Protein AF-A0A0E3H8Y6-F1 (afdb_monomer_lite)

Foldseek 3Di:
DPPPPCPPDPPPDFQKDKDWDLLVPDPVKDWAWDADPNDTDHQWDADPNFIWGFTDDAPPDTDTHTPVLNRPTKMWMWGFDPDDDPNDTDIDADSDIDIHSDPVVVVVVSVVRRVD

Organism: Methanosarcina thermophila (strain ATCC 43570 / DSM 1825 / OCM 12 / VKM B-1830 / TM-1) (NCBI:txid523844)

Radius of gyration: 18.01 Å; chains: 1; bounding box: 36×31×63 Å

Structure (mmCIF, N/CA/C/O backbone):
data_AF-A0A0E3H8Y6-F1
#
_entry.id   AF-A0A0E3H8Y6-F1
#
loop_
_atom_site.group_PDB
_atom_site.id
_atom_site.type_symbol
_atom_site.label_atom_id
_atom_site.label_alt_id
_atom_site.label_comp_id
_atom_site.label_asym_id
_atom_site.label_entity_id
_atom_site.label_seq_id
_atom_site.pdbx_PDB_ins_code
_atom_site.Cartn_x
_atom_site.Cartn_y
_atom_site.Cartn_z
_atom_site.occupancy
_atom_site.B_iso_or_equiv
_atom_site.auth_seq_id
_atom_site.auth_comp_id
_atom_site.auth_asym_id
_atom_site.auth_atom_id
_atom_site.pdbx_PDB_model_num
ATOM 1 N N . MET A 1 1 ? 21.199 -8.404 -43.037 1.00 34.22 1 MET A N 1
ATOM 2 C CA . MET A 1 1 ? 21.822 -7.407 -42.145 1.00 34.22 1 MET A CA 1
ATOM 3 C C . MET A 1 1 ? 21.020 -7.383 -40.859 1.00 34.22 1 MET A C 1
ATOM 5 O O . MET A 1 1 ? 19.838 -7.083 -40.903 1.00 34.22 1 MET A O 1
ATOM 9 N N . SER A 1 2 ? 21.620 -7.820 -39.755 1.00 35.94 2 SER A N 1
ATOM 10 C CA . SER A 1 2 ? 21.002 -7.777 -38.428 1.00 35.94 2 SER A CA 1
ATOM 11 C C . SER A 1 2 ? 21.168 -6.357 -37.883 1.00 35.94 2 SER A C 1
ATOM 13 O O . SER A 1 2 ? 22.290 -5.955 -37.588 1.00 35.94 2 SER A O 1
ATOM 15 N N . HIS A 1 3 ? 20.069 -5.608 -37.777 1.00 38.16 3 HIS A N 1
ATOM 16 C CA . HIS A 1 3 ? 20.022 -4.245 -37.225 1.00 38.16 3 HIS A CA 1
ATOM 17 C C . HIS A 1 3 ? 20.087 -4.202 -35.683 1.00 38.16 3 HIS A C 1
ATOM 19 O O . HIS A 1 3 ? 19.809 -3.175 -35.076 1.00 38.16 3 HIS A O 1
ATOM 25 N N . PHE A 1 4 ? 20.492 -5.290 -35.024 1.00 46.84 4 PHE A N 1
ATOM 26 C CA . PHE A 1 4 ? 20.564 -5.390 -33.563 1.00 46.84 4 PHE A CA 1
ATOM 27 C C . PHE A 1 4 ? 21.873 -4.823 -32.990 1.00 46.84 4 PHE A C 1
ATOM 29 O O . PHE A 1 4 ? 22.583 -5.499 -32.249 1.00 46.84 4 PHE A O 1
ATOM 36 N N . SER A 1 5 ? 22.216 -3.588 -33.363 1.00 43.16 5 SER A N 1
ATOM 37 C CA . SER A 1 5 ? 23.368 -2.862 -32.805 1.00 43.16 5 SER A CA 1
ATOM 38 C C . SER A 1 5 ? 22.975 -1.687 -31.910 1.00 43.16 5 SER A C 1
ATOM 40 O O . SER A 1 5 ? 23.867 -1.004 -31.410 1.00 43.16 5 SER A O 1
ATOM 42 N N . ASP A 1 6 ? 21.692 -1.469 -31.632 1.00 42.78 6 ASP A N 1
ATOM 43 C CA . ASP A 1 6 ? 21.337 -0.592 -30.524 1.00 42.78 6 ASP A CA 1
ATOM 44 C C . ASP A 1 6 ? 21.408 -1.407 -29.238 1.00 42.78 6 ASP A C 1
ATOM 46 O O . ASP A 1 6 ? 20.436 -1.984 -28.752 1.00 42.78 6 ASP A O 1
ATOM 50 N N . LYS A 1 7 ? 22.619 -1.439 -28.669 1.00 45.06 7 LYS A N 1
ATOM 51 C CA . LYS A 1 7 ? 22.774 -1.461 -27.215 1.00 45.06 7 LYS A CA 1
ATOM 52 C C . LYS A 1 7 ? 22.070 -0.206 -26.714 1.00 45.06 7 LYS A C 1
ATOM 54 O O . LYS A 1 7 ? 22.697 0.846 -26.607 1.00 45.06 7 LYS A O 1
ATOM 59 N N . GLY A 1 8 ? 20.753 -0.323 -26.548 1.00 45.81 8 GLY A N 1
ATOM 60 C CA . GLY A 1 8 ? 19.880 0.754 -26.128 1.00 45.81 8 GLY A CA 1
ATOM 61 C C . GLY A 1 8 ? 20.527 1.425 -24.936 1.00 45.81 8 GLY A C 1
ATOM 62 O O . GLY A 1 8 ? 20.824 0.770 -23.937 1.00 45.81 8 GLY A O 1
ATOM 63 N N . THR A 1 9 ? 20.823 2.708 -25.110 1.00 48.72 9 THR A N 1
ATOM 64 C CA . THR A 1 9 ? 21.118 3.648 -24.040 1.00 48.72 9 THR A CA 1
ATOM 65 C C . THR A 1 9 ? 20.321 3.231 -22.819 1.00 48.72 9 THR A C 1
ATOM 67 O O . THR A 1 9 ? 19.103 3.085 -22.928 1.00 48.72 9 THR A O 1
ATOM 70 N N . GLU A 1 10 ? 20.997 2.996 -21.693 1.00 50.03 10 GLU A N 1
ATOM 71 C CA . GLU A 1 10 ? 20.333 2.816 -20.405 1.00 50.03 10 GLU A CA 1
ATOM 72 C C . GLU A 1 10 ? 19.239 3.879 -20.316 1.00 50.03 10 GLU A C 1
ATOM 74 O O . GLU A 1 10 ? 19.507 5.083 -20.357 1.00 50.03 10 GLU A O 1
ATOM 79 N N . SER A 1 11 ? 17.993 3.421 -20.414 1.00 56.31 11 SER A N 1
ATOM 80 C CA . SER A 1 11 ? 16.849 4.296 -20.604 1.00 56.31 11 SER A CA 1
ATOM 81 C C . SER A 1 11 ? 16.848 5.297 -19.450 1.00 56.31 11 SER A C 1
ATOM 83 O O . SER A 1 11 ? 16.740 4.882 -18.300 1.00 56.31 11 SER A O 1
ATOM 85 N N . LYS A 1 12 ? 16.977 6.602 -19.753 1.00 63.12 12 LYS A N 1
ATOM 86 C CA . LYS A 1 12 ? 16.958 7.719 -18.778 1.00 63.12 12 LYS A CA 1
ATOM 87 C C . LYS A 1 12 ? 15.664 7.787 -17.954 1.00 63.12 12 LYS A C 1
ATOM 89 O O . LYS A 1 12 ? 15.513 8.669 -17.115 1.00 63.12 12 LYS A O 1
ATOM 94 N N . PHE A 1 13 ? 14.708 6.911 -18.243 1.00 66.75 13 PHE A N 1
ATOM 95 C CA . PHE A 1 13 ? 13.455 6.810 -17.531 1.00 66.75 13 PHE A CA 1
ATOM 96 C C . PHE A 1 13 ? 13.625 5.980 -16.255 1.00 66.75 13 PHE A C 1
ATOM 98 O O . PHE A 1 13 ? 14.316 4.955 -16.282 1.00 66.75 13 PHE A O 1
ATOM 105 N N . PRO A 1 14 ? 12.965 6.377 -15.157 1.00 71.75 14 PRO A N 1
ATOM 106 C CA . PRO A 1 14 ? 13.014 5.637 -13.906 1.00 71.75 14 PRO A CA 1
ATOM 107 C C . PRO A 1 14 ? 12.530 4.191 -14.092 1.00 71.75 14 PRO A C 1
ATOM 109 O O . PRO A 1 14 ? 11.663 3.893 -14.920 1.00 71.75 14 PRO A O 1
ATOM 112 N N . LYS A 1 15 ? 13.132 3.278 -13.329 1.00 81.31 15 LYS A N 1
ATOM 113 C CA . LYS A 1 15 ? 12.727 1.872 -13.215 1.00 81.31 15 LYS A CA 1
ATOM 114 C C . LYS A 1 15 ? 11.437 1.736 -12.404 1.00 81.31 15 LYS A C 1
ATOM 116 O O . LYS A 1 15 ? 10.667 0.815 -12.656 1.00 81.31 15 LYS A O 1
ATOM 121 N N . VAL A 1 16 ? 11.205 2.645 -11.460 1.00 83.81 16 VAL A N 1
ATOM 122 C CA . VAL A 1 16 ? 10.062 2.643 -10.544 1.00 83.81 16 VAL A CA 1
ATOM 123 C C . VAL A 1 16 ? 9.468 4.046 -10.441 1.00 83.81 16 VAL A C 1
ATOM 125 O O . VAL A 1 16 ? 10.202 5.028 -10.309 1.00 83.81 16 VAL A O 1
ATOM 128 N N . LEU A 1 17 ? 8.141 4.136 -10.496 1.00 84.88 17 LEU A N 1
ATOM 129 C CA . LEU A 1 17 ? 7.364 5.365 -10.331 1.00 84.88 17 LEU A CA 1
ATOM 130 C C . LEU A 1 17 ? 6.428 5.255 -9.129 1.00 84.88 17 LEU A C 1
ATOM 132 O O . LEU A 1 17 ? 5.986 4.160 -8.791 1.00 84.88 17 LEU A O 1
ATOM 136 N N . ILE A 1 18 ? 6.084 6.396 -8.536 1.00 86.50 18 ILE A N 1
ATOM 137 C CA . ILE A 1 18 ? 5.060 6.483 -7.494 1.00 86.50 18 ILE A CA 1
ATOM 138 C C . ILE A 1 18 ? 3.702 6.692 -8.150 1.00 86.50 18 ILE A C 1
ATOM 140 O O . ILE A 1 18 ? 3.565 7.455 -9.110 1.00 86.50 18 ILE A O 1
ATOM 144 N N . ARG A 1 19 ? 2.689 6.039 -7.596 1.00 82.81 19 ARG A N 1
ATOM 145 C CA . ARG A 1 19 ? 1.295 6.205 -7.975 1.00 82.81 19 ARG A CA 1
ATOM 146 C C . ARG A 1 19 ? 0.458 6.496 -6.732 1.00 82.81 19 ARG A C 1
ATOM 148 O O . ARG A 1 19 ? 0.434 5.649 -5.841 1.00 82.81 19 ARG A O 1
ATOM 155 N N . PRO A 1 20 ? -0.272 7.620 -6.689 1.00 83.56 20 PRO A N 1
ATOM 156 C CA . PRO A 1 20 ? -1.319 7.808 -5.700 1.00 83.56 20 PRO A CA 1
ATOM 157 C C . PRO A 1 20 ? -2.525 6.919 -6.038 1.00 83.56 20 PRO A C 1
ATOM 159 O O . PRO A 1 20 ? -2.952 6.828 -7.193 1.00 83.56 20 PRO A O 1
ATOM 162 N N . VAL A 1 21 ? -3.085 6.275 -5.025 1.00 76.94 21 VAL A N 1
ATOM 163 C CA . VAL A 1 21 ? -4.237 5.381 -5.092 1.00 76.94 21 VAL A CA 1
ATOM 164 C C . VAL A 1 21 ? -5.279 5.887 -4.109 1.00 76.94 21 VAL A C 1
ATOM 166 O O . VAL A 1 21 ? -5.012 6.070 -2.925 1.00 76.94 21 VAL A O 1
ATOM 169 N N . LEU A 1 22 ? -6.494 6.094 -4.609 1.00 74.38 22 LEU A N 1
ATOM 170 C CA . LEU A 1 22 ? -7.658 6.334 -3.766 1.00 74.38 22 LEU A CA 1
ATOM 171 C C . LEU A 1 22 ? -8.337 4.987 -3.534 1.00 74.38 22 LEU A C 1
ATOM 173 O O . LEU A 1 22 ? -8.953 4.450 -4.457 1.00 74.38 22 LEU A O 1
ATOM 177 N N . LEU A 1 23 ? -8.217 4.456 -2.317 1.00 69.06 23 LEU A N 1
ATOM 178 C CA . LEU A 1 23 ? -8.593 3.080 -1.968 1.00 69.06 23 LEU A CA 1
ATOM 179 C C . LEU A 1 23 ? -10.042 2.724 -2.332 1.00 69.06 23 LEU A C 1
ATOM 181 O O . LEU A 1 23 ? -10.310 1.617 -2.779 1.00 69.06 23 LEU A O 1
ATOM 185 N N . TYR A 1 24 ? -10.970 3.678 -2.232 1.00 64.38 24 TYR A N 1
ATOM 186 C CA . TYR A 1 24 ? -12.381 3.464 -2.576 1.00 64.38 24 TYR A CA 1
ATOM 187 C C . TYR A 1 24 ? -12.734 3.674 -4.057 1.00 64.38 24 TYR A C 1
ATOM 189 O O . TYR A 1 24 ? -13.873 3.434 -4.458 1.00 64.38 24 TYR A O 1
ATOM 197 N N . LYS A 1 25 ? -11.804 4.180 -4.876 1.00 62.22 25 LYS A N 1
ATOM 198 C CA . LYS A 1 25 ? -12.040 4.468 -6.305 1.00 62.22 25 LYS A CA 1
ATOM 199 C C . LYS A 1 25 ? -11.248 3.561 -7.239 1.00 62.22 25 LYS A C 1
ATOM 201 O O . LYS A 1 25 ? -11.641 3.407 -8.395 1.00 62.22 25 LYS A O 1
ATOM 206 N N . ASP A 1 26 ? -10.138 2.996 -6.778 1.00 63.88 26 ASP A N 1
ATOM 207 C CA . ASP A 1 26 ? -9.282 2.145 -7.596 1.00 63.88 26 ASP A CA 1
ATOM 208 C C . ASP A 1 26 ? -9.733 0.685 -7.523 1.00 63.88 26 ASP A C 1
ATOM 210 O O . ASP A 1 26 ? -9.525 0.011 -6.524 1.00 63.88 26 ASP A O 1
ATOM 214 N N . LEU A 1 27 ? -10.329 0.178 -8.606 1.00 52.19 27 LEU A N 1
ATOM 215 C CA . LEU A 1 27 ? -10.878 -1.186 -8.686 1.00 52.19 27 LEU A CA 1
ATOM 216 C C . LEU A 1 27 ? -9.832 -2.304 -8.517 1.00 52.19 27 LEU A C 1
ATOM 218 O O . LEU A 1 27 ? -10.205 -3.465 -8.382 1.00 52.19 27 LEU A O 1
ATOM 222 N N . ASN A 1 28 ? -8.537 -1.972 -8.558 1.00 57.81 28 ASN A N 1
ATOM 223 C CA . ASN A 1 28 ? -7.452 -2.929 -8.323 1.00 57.81 28 ASN A CA 1
ATOM 224 C C . ASN A 1 28 ? -7.073 -3.045 -6.839 1.00 57.81 28 ASN A C 1
ATOM 226 O O . ASN A 1 28 ? -6.221 -3.860 -6.502 1.00 57.81 28 ASN A O 1
ATOM 230 N N . PHE A 1 29 ? -7.683 -2.234 -5.972 1.00 61.19 29 PHE A N 1
ATOM 231 C CA . PHE A 1 29 ? -7.521 -2.284 -4.526 1.00 61.19 29 PHE A CA 1
ATOM 232 C C . PHE A 1 29 ? -8.847 -2.675 -3.883 1.00 61.19 29 PHE A C 1
ATOM 234 O O . PHE A 1 29 ? -9.906 -2.151 -4.223 1.00 61.19 29 PHE A O 1
ATOM 241 N N . SER A 1 30 ? -8.789 -3.639 -2.970 1.00 61.28 30 SER A N 1
ATOM 242 C CA . SER A 1 30 ? -9.966 -4.149 -2.272 1.00 61.28 30 SER A CA 1
ATOM 243 C C . SER A 1 30 ? -9.860 -3.785 -0.796 1.00 61.28 30 SER A C 1
ATOM 245 O O . SER A 1 30 ? -8.896 -4.145 -0.133 1.00 61.28 30 SER A O 1
ATOM 247 N N . VAL A 1 31 ? -10.854 -3.074 -0.277 1.00 63.16 31 VAL A N 1
ATOM 248 C CA . VAL A 1 31 ? -10.954 -2.727 1.147 1.00 63.16 31 VAL A CA 1
ATOM 249 C C . VAL A 1 31 ? -11.920 -3.700 1.822 1.00 63.16 31 VAL A C 1
ATOM 251 O O . VAL A 1 31 ? -12.967 -4.016 1.252 1.00 63.16 31 VAL A O 1
ATOM 254 N N . GLY A 1 32 ? -11.602 -4.145 3.038 1.00 65.25 32 GLY A N 1
ATOM 255 C CA . GLY A 1 32 ? -12.475 -5.015 3.834 1.00 65.25 32 GLY A CA 1
ATOM 256 C C . GLY A 1 32 ? -12.197 -6.505 3.633 1.00 65.25 32 GLY A C 1
ATOM 257 O O . GLY A 1 32 ? -11.066 -6.892 3.353 1.00 65.25 32 GLY A O 1
ATOM 258 N N . LYS A 1 33 ? -13.213 -7.359 3.829 1.00 61.91 33 LYS A N 1
ATOM 259 C CA . LYS A 1 33 ? -13.036 -8.818 3.927 1.00 61.91 33 LYS A CA 1
ATOM 260 C C . LYS A 1 33 ? -12.387 -9.415 2.685 1.00 61.91 33 LYS A C 1
ATOM 262 O O . LYS A 1 33 ? -12.998 -9.460 1.618 1.00 61.91 33 LYS A O 1
ATOM 267 N N . GLN A 1 34 ? -11.191 -9.966 2.861 1.00 64.19 34 GLN A N 1
ATOM 268 C CA . GLN A 1 34 ? -10.506 -10.740 1.834 1.00 64.19 34 GLN A CA 1
ATOM 269 C C . GLN A 1 34 ? -10.280 -12.176 2.314 1.00 64.19 34 GLN A C 1
ATOM 271 O O . GLN A 1 34 ? -9.891 -12.417 3.457 1.00 64.19 34 GLN A O 1
ATOM 276 N N . LEU A 1 35 ? -10.576 -13.128 1.429 1.00 58.28 35 LEU A N 1
ATOM 277 C CA . LEU A 1 35 ? -10.365 -14.561 1.620 1.00 58.28 35 LEU A CA 1
ATOM 278 C C . LEU A 1 35 ? -9.173 -14.980 0.764 1.00 58.28 35 LEU A C 1
ATOM 280 O O . LEU A 1 35 ? -9.244 -14.878 -0.462 1.00 58.28 35 LEU A O 1
ATOM 284 N N . PHE A 1 36 ? -8.120 -15.498 1.390 1.00 63.12 36 PHE A N 1
ATOM 285 C CA . PHE A 1 36 ? -6.993 -16.084 0.670 1.00 63.12 36 PHE A CA 1
ATOM 286 C C . PHE A 1 36 ? -6.675 -17.466 1.216 1.00 63.12 36 PHE A C 1
ATOM 288 O O . PHE A 1 36 ? -6.518 -17.644 2.419 1.00 63.12 36 PHE A O 1
ATOM 295 N N . ASP A 1 37 ? -6.634 -18.454 0.322 1.00 66.62 37 ASP A N 1
ATOM 296 C CA . ASP A 1 37 ? -6.409 -19.867 0.655 1.00 66.62 37 ASP A CA 1
ATOM 297 C C . ASP A 1 37 ? -7.296 -20.391 1.810 1.00 66.62 37 ASP A C 1
ATOM 299 O O . ASP A 1 37 ? -6.891 -21.187 2.653 1.00 66.62 37 ASP A O 1
ATOM 303 N N . GLY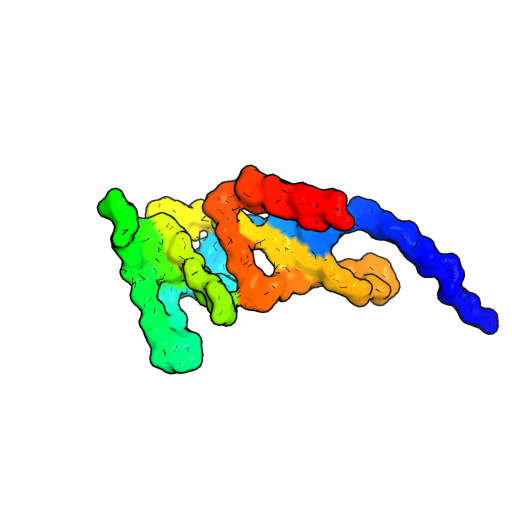 A 1 38 ? -8.537 -19.894 1.886 1.00 66.88 38 GLY A N 1
ATOM 304 C CA . GLY A 1 38 ? -9.500 -20.256 2.933 1.00 66.88 38 GLY A CA 1
ATOM 305 C C . GLY A 1 38 ? -9.259 -19.604 4.301 1.00 66.88 38 GLY A C 1
ATOM 306 O O . GLY A 1 38 ? -10.012 -19.885 5.234 1.00 66.88 38 GLY A O 1
ATOM 307 N N . ILE A 1 39 ? -8.259 -18.730 4.429 1.00 67.06 39 ILE A N 1
ATOM 308 C CA . ILE A 1 39 ? -7.990 -17.944 5.635 1.00 67.06 39 ILE A CA 1
ATOM 309 C C . ILE A 1 39 ? -8.739 -16.610 5.537 1.00 67.06 39 ILE A C 1
ATOM 311 O O . ILE A 1 39 ? -8.619 -15.880 4.550 1.00 67.06 39 ILE A O 1
ATOM 315 N N . GLU A 1 40 ? -9.529 -16.306 6.570 1.00 70.06 40 GLU A N 1
ATOM 316 C CA . GLU A 1 40 ? -10.186 -15.010 6.749 1.00 70.06 40 GLU A CA 1
ATOM 317 C C . GLU A 1 40 ? -9.311 -14.100 7.605 1.00 70.06 40 GLU A C 1
ATOM 319 O O . GLU A 1 40 ? -8.949 -14.451 8.731 1.00 70.06 40 GLU A O 1
ATOM 324 N N . PHE A 1 41 ? -9.009 -12.915 7.082 1.00 73.81 41 PHE A N 1
ATOM 325 C CA . PHE A 1 41 ? -8.334 -11.871 7.842 1.00 73.81 41 PHE A CA 1
ATOM 326 C C . PHE A 1 41 ? -9.352 -10.899 8.437 1.00 73.81 41 PHE A C 1
ATOM 328 O O . PHE A 1 41 ? -10.381 -10.632 7.805 1.00 73.81 41 PHE A O 1
ATOM 335 N N . PRO A 1 42 ? -9.103 -10.391 9.658 1.00 77.12 42 PRO A N 1
ATOM 336 C CA . PRO A 1 42 ? -9.989 -9.416 10.266 1.00 77.12 42 PRO A CA 1
ATOM 337 C C . PRO A 1 42 ? -10.038 -8.156 9.402 1.00 77.12 42 PRO A C 1
ATOM 339 O O . PRO A 1 42 ? -9.014 -7.652 8.957 1.00 77.12 42 PRO A O 1
ATOM 342 N N . GLU A 1 43 ? -11.242 -7.644 9.166 1.00 81.38 43 GLU A N 1
ATOM 343 C CA . GLU A 1 43 ? -11.436 -6.425 8.372 1.00 81.38 43 GLU A CA 1
ATOM 344 C C . GLU A 1 43 ? -10.873 -5.191 9.076 1.00 81.38 43 GLU A C 1
ATOM 346 O O . GLU A 1 43 ? -10.400 -4.262 8.425 1.00 81.38 43 GLU A O 1
ATOM 351 N N . THR A 1 44 ? -10.909 -5.203 10.408 1.00 83.94 44 THR A N 1
ATOM 352 C CA . THR A 1 44 ? -10.455 -4.113 11.263 1.00 83.94 44 THR A CA 1
ATOM 353 C C . THR A 1 44 ? -9.639 -4.676 12.418 1.00 83.94 44 THR A C 1
ATOM 355 O O . THR A 1 44 ? -10.004 -5.698 13.005 1.00 83.94 44 THR A O 1
ATOM 358 N N . ILE A 1 45 ? -8.544 -4.002 12.756 1.00 85.94 45 ILE A N 1
ATOM 359 C CA . ILE A 1 45 ? -7.724 -4.284 13.938 1.00 85.94 45 ILE A CA 1
ATOM 360 C C . ILE A 1 45 ? -7.536 -3.004 14.753 1.00 85.94 45 ILE A C 1
ATOM 362 O O . ILE A 1 45 ? -7.553 -1.905 14.206 1.00 85.94 45 ILE A O 1
ATOM 366 N N . GLU A 1 46 ? -7.334 -3.148 16.060 1.00 89.69 46 GLU A N 1
ATOM 367 C CA . GLU A 1 46 ? -6.999 -2.036 16.950 1.00 89.69 46 GLU A CA 1
ATOM 368 C C . GLU A 1 46 ? -5.541 -2.172 17.398 1.00 89.69 46 GLU A C 1
ATOM 370 O O . GLU A 1 46 ? -5.138 -3.209 17.934 1.00 89.69 46 GLU A O 1
ATOM 375 N N . ILE A 1 47 ? -4.746 -1.127 17.177 1.00 86.69 47 ILE A N 1
ATOM 376 C CA . ILE A 1 47 ? -3.355 -1.041 17.630 1.00 86.69 47 ILE A CA 1
ATOM 377 C C . ILE A 1 47 ? -3.220 0.263 18.408 1.00 86.69 47 ILE A C 1
ATOM 379 O O . ILE A 1 47 ? -3.491 1.338 17.880 1.00 86.69 47 ILE A O 1
ATOM 383 N N . GLU A 1 48 ? -2.826 0.164 19.681 1.00 89.44 48 GLU A N 1
ATOM 384 C CA . GLU A 1 48 ? -2.612 1.324 20.564 1.00 89.44 48 GLU A CA 1
ATOM 385 C C . GLU A 1 48 ? -3.823 2.283 20.639 1.00 89.44 48 GLU A C 1
ATOM 387 O O . GLU A 1 48 ? -3.668 3.500 20.737 1.00 89.44 48 GLU A O 1
ATOM 392 N N . GLY A 1 49 ? -5.046 1.740 20.593 1.00 87.56 49 GLY A N 1
ATOM 393 C CA . GLY A 1 49 ? -6.288 2.521 20.642 1.00 87.56 49 GLY A CA 1
ATOM 394 C C . GLY A 1 49 ? -6.660 3.224 19.332 1.00 87.56 49 GLY A C 1
ATOM 395 O O . GLY A 1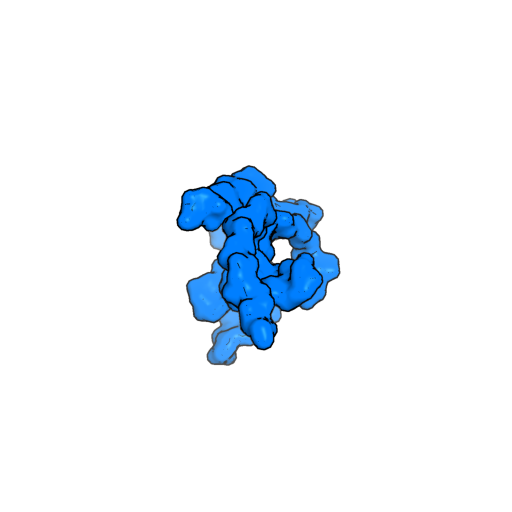 49 ? -7.604 4.009 19.318 1.00 87.56 49 GLY A O 1
ATOM 396 N N . SER A 1 50 ? -5.924 2.974 18.246 1.00 86.88 50 SER A N 1
ATOM 397 C CA . SER A 1 50 ? -6.269 3.427 16.895 1.00 86.88 50 SER A CA 1
ATOM 398 C C . SER A 1 50 ? -6.837 2.267 16.080 1.00 86.88 50 SER A C 1
ATOM 400 O O . SER A 1 50 ? -6.289 1.163 16.109 1.00 86.88 50 SER A O 1
ATOM 402 N N . GLU A 1 51 ? -7.916 2.519 15.340 1.00 89.19 51 GLU A N 1
ATOM 403 C CA . GLU A 1 51 ? -8.516 1.540 14.431 1.00 89.19 51 GLU A CA 1
ATOM 404 C C . GLU A 1 51 ? -7.836 1.562 13.062 1.00 89.19 51 GLU A C 1
ATOM 406 O O . GLU A 1 51 ? -7.558 2.624 12.496 1.00 89.19 51 GLU A O 1
ATOM 411 N N . TYR A 1 52 ? -7.610 0.372 12.515 1.00 85.69 52 TYR A N 1
ATOM 412 C CA . TYR A 1 52 ? -7.025 0.171 11.200 1.00 85.69 52 TYR A CA 1
ATOM 413 C C . TYR A 1 52 ? -7.885 -0.775 10.373 1.00 85.69 52 TYR A C 1
ATOM 415 O O . TYR A 1 52 ? -8.301 -1.821 10.864 1.00 85.69 52 TYR A O 1
ATOM 423 N N . THR A 1 53 ? -8.092 -0.446 9.105 1.00 84.94 53 THR A N 1
ATOM 424 C CA . THR A 1 53 ? -8.868 -1.219 8.135 1.00 84.94 53 THR A CA 1
ATOM 425 C C . THR A 1 53 ? -7.944 -1.969 7.177 1.00 84.94 53 THR A C 1
ATOM 427 O O . THR A 1 53 ? -6.916 -1.445 6.750 1.00 84.94 53 THR A O 1
ATOM 430 N N . LEU A 1 54 ? -8.304 -3.204 6.830 1.00 80.56 54 LEU A N 1
ATOM 431 C CA . LEU A 1 54 ? -7.606 -4.024 5.842 1.00 80.56 54 LEU A CA 1
ATOM 432 C C . LEU A 1 54 ? -7.733 -3.400 4.441 1.00 80.56 54 LEU A C 1
ATOM 434 O O . LEU A 1 54 ? -8.846 -3.233 3.933 1.00 80.56 54 LEU A O 1
ATOM 438 N N . VAL A 1 55 ? -6.596 -3.082 3.812 1.00 75.44 55 VAL A N 1
ATOM 439 C CA . VAL A 1 55 ? -6.542 -2.378 2.513 1.00 75.44 55 VAL A CA 1
ATOM 440 C C . VAL A 1 55 ? -5.872 -3.174 1.397 1.00 75.44 55 VAL A C 1
ATOM 442 O O . VAL A 1 55 ? -6.121 -2.897 0.223 1.00 75.44 55 VAL A O 1
ATOM 445 N N . ASN A 1 56 ? -5.021 -4.149 1.728 1.00 70.69 56 ASN A N 1
ATOM 446 C CA . ASN A 1 56 ? -4.416 -5.032 0.736 1.00 70.69 56 ASN A CA 1
ATOM 447 C C . ASN A 1 56 ? -3.951 -6.356 1.340 1.00 70.69 56 ASN A C 1
ATOM 449 O O . ASN A 1 56 ? -3.575 -6.436 2.511 1.00 70.69 56 ASN A O 1
ATOM 453 N N . PHE A 1 57 ? -3.945 -7.373 0.487 1.00 60.47 57 PHE A N 1
ATOM 454 C CA . PHE A 1 57 ? -3.478 -8.711 0.784 1.00 60.47 57 PHE A CA 1
ATOM 455 C C . PHE A 1 57 ? -2.574 -9.188 -0.364 1.00 60.47 57 PHE A C 1
ATOM 457 O O . PHE A 1 57 ? -3.032 -9.380 -1.490 1.00 60.47 57 PHE A O 1
ATOM 464 N N . GLY A 1 58 ? -1.284 -9.359 -0.086 1.00 57.34 58 GLY A N 1
ATOM 465 C CA . GLY A 1 58 ? -0.326 -10.048 -0.952 1.00 57.34 58 GLY A CA 1
ATOM 466 C C . GLY A 1 58 ? -0.028 -11.456 -0.434 1.00 57.34 58 GLY A C 1
ATOM 467 O O . GLY A 1 58 ? -0.344 -11.786 0.706 1.00 57.34 58 GLY A O 1
ATOM 468 N N . GLU A 1 59 ? 0.641 -12.287 -1.239 1.00 52.62 59 GLU A N 1
ATOM 469 C CA . GLU A 1 59 ? 0.981 -13.671 -0.849 1.00 52.62 59 GLU A CA 1
ATOM 470 C C . GLU A 1 59 ? 1.826 -13.741 0.436 1.00 52.62 59 GLU A C 1
ATOM 472 O O . GLU A 1 59 ? 1.767 -14.731 1.161 1.00 52.62 59 GLU A O 1
ATOM 477 N N . ASN A 1 60 ? 2.604 -12.689 0.721 1.00 58.50 60 ASN A N 1
ATOM 478 C CA . ASN A 1 60 ? 3.540 -12.640 1.848 1.00 58.50 60 ASN A CA 1
ATOM 479 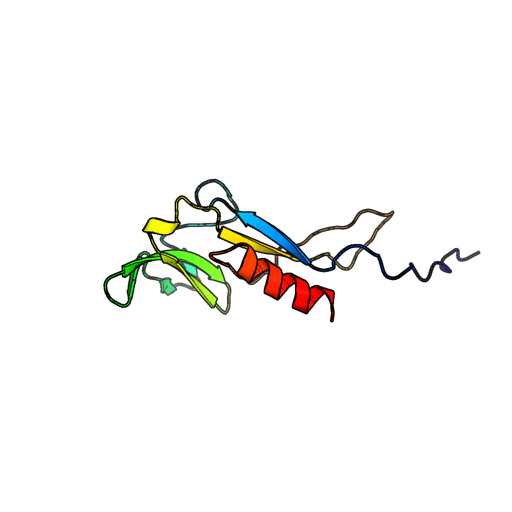C C . ASN A 1 60 ? 3.285 -11.488 2.834 1.00 58.50 60 ASN A C 1
ATOM 481 O O . ASN A 1 60 ? 3.979 -11.410 3.847 1.00 58.50 60 ASN A O 1
ATOM 485 N N . GLU A 1 61 ? 2.350 -10.579 2.547 1.00 64.12 61 GLU A N 1
ATOM 486 C CA . GLU A 1 61 ? 2.157 -9.366 3.348 1.00 64.12 61 GLU A CA 1
ATOM 487 C C . GLU A 1 61 ? 0.690 -8.939 3.386 1.00 64.12 61 GLU A C 1
ATOM 489 O O . GLU A 1 61 ? -0.028 -9.028 2.393 1.00 64.12 61 GLU A O 1
ATOM 494 N N . ILE A 1 62 ? 0.258 -8.454 4.549 1.00 68.56 62 ILE A N 1
ATOM 495 C CA . ILE A 1 62 ? -1.090 -7.943 4.785 1.00 68.56 62 ILE A CA 1
ATOM 496 C C . ILE A 1 62 ? -0.953 -6.501 5.233 1.00 68.56 62 ILE A C 1
ATOM 498 O O . ILE A 1 62 ? -0.261 -6.223 6.214 1.00 68.56 62 ILE A O 1
ATOM 502 N N . SER A 1 63 ? -1.622 -5.594 4.534 1.00 76.56 63 SER A N 1
ATOM 503 C CA . SER A 1 63 ? -1.527 -4.165 4.807 1.00 76.56 63 SER A CA 1
ATOM 504 C C . SER A 1 63 ? -2.826 -3.656 5.415 1.00 76.56 63 SER A C 1
ATOM 506 O O . SER A 1 63 ? -3.907 -3.823 4.843 1.00 76.56 63 SER A O 1
ATOM 508 N N . TYR A 1 64 ? -2.696 -2.994 6.561 1.00 80.94 64 TYR A N 1
ATOM 509 C CA . TYR A 1 64 ? -3.768 -2.266 7.227 1.00 80.94 64 TYR A CA 1
ATOM 510 C C . TYR A 1 64 ? -3.442 -0.774 7.217 1.00 80.94 64 TYR A C 1
ATOM 512 O O . TYR A 1 64 ? -2.278 -0.402 7.347 1.00 80.94 64 TYR A O 1
ATOM 520 N N . LEU A 1 65 ? -4.464 0.066 7.090 1.00 82.06 65 LEU A N 1
ATOM 521 C CA . LEU A 1 65 ? -4.343 1.522 7.137 1.00 82.06 65 LEU A CA 1
ATOM 522 C C . LEU A 1 65 ? -5.238 2.074 8.239 1.00 82.06 65 LEU A C 1
ATOM 524 O O . LEU A 1 65 ? -6.329 1.544 8.443 1.00 82.06 65 LEU A O 1
ATOM 528 N N . LYS A 1 66 ? -4.819 3.139 8.926 1.00 83.94 66 LYS A N 1
ATOM 529 C CA . LYS A 1 66 ? -5.699 3.826 9.879 1.00 83.94 66 LYS A CA 1
ATOM 530 C C . LYS A 1 66 ? -7.009 4.224 9.215 1.00 83.94 66 LYS A C 1
ATOM 532 O O . LYS A 1 66 ? -7.010 4.787 8.121 1.00 83.94 66 LYS A O 1
ATOM 537 N N . SER A 1 67 ? -8.118 3.969 9.903 1.00 77.31 67 SER A N 1
ATOM 538 C CA . SER A 1 67 ? -9.454 4.274 9.384 1.00 77.31 67 SER A CA 1
ATOM 539 C C . SER A 1 67 ? -9.620 5.761 9.041 1.00 77.31 67 SER A C 1
ATOM 541 O O . SER A 1 67 ? -10.261 6.081 8.046 1.00 77.31 67 SER A O 1
ATOM 543 N N . ASP A 1 68 ? -8.978 6.655 9.796 1.00 78.69 68 ASP A N 1
ATOM 544 C CA . ASP A 1 68 ? -9.020 8.106 9.560 1.00 78.69 68 ASP A CA 1
ATOM 545 C C . ASP A 1 68 ? -8.240 8.550 8.304 1.00 78.69 68 ASP A C 1
ATOM 547 O O . ASP A 1 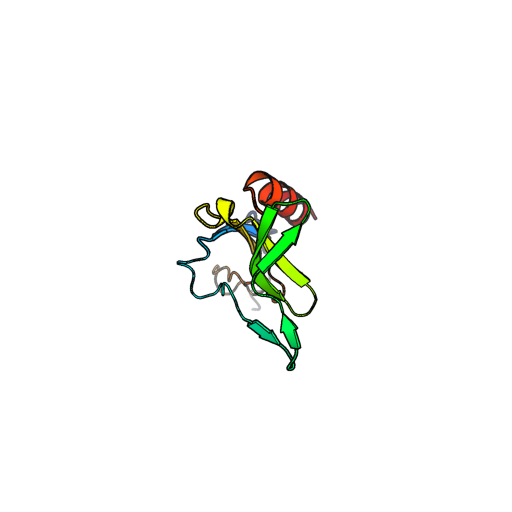68 ? -8.515 9.612 7.746 1.00 78.69 68 ASP A O 1
ATOM 551 N N . ASP A 1 69 ? -7.292 7.736 7.827 1.00 74.75 69 ASP A N 1
ATOM 552 C CA . ASP A 1 69 ? -6.449 8.040 6.663 1.00 74.75 69 ASP A CA 1
ATOM 553 C C . ASP A 1 69 ? -7.016 7.472 5.350 1.00 74.75 69 ASP A C 1
ATOM 555 O O . ASP A 1 69 ? -6.498 7.754 4.270 1.00 74.75 69 ASP A O 1
ATOM 559 N N . MET A 1 70 ? -8.122 6.725 5.420 1.00 71.38 70 MET A N 1
ATOM 560 C CA . MET A 1 70 ? -8.795 6.096 4.276 1.00 71.38 70 MET A CA 1
ATOM 561 C C . MET A 1 70 ? -9.313 7.096 3.225 1.00 71.38 70 MET A C 1
ATOM 563 O O . MET A 1 70 ? -9.465 6.739 2.053 1.00 71.38 70 MET A O 1
ATOM 567 N N . ASP A 1 71 ? -9.594 8.339 3.631 1.00 76.12 71 ASP A N 1
ATOM 568 C CA . ASP A 1 71 ? -10.045 9.415 2.737 1.00 76.12 71 ASP A CA 1
ATOM 569 C C . ASP A 1 71 ? -8.889 10.083 1.970 1.00 76.12 71 ASP A C 1
ATOM 571 O O . ASP A 1 71 ? -9.114 10.787 0.977 1.00 76.12 71 ASP A O 1
ATOM 575 N N . ASN A 1 72 ? -7.648 9.847 2.402 1.00 80.19 72 ASN A N 1
ATOM 576 C CA . ASN A 1 72 ? -6.448 10.372 1.766 1.00 80.19 72 ASN A CA 1
ATOM 577 C C . ASN A 1 72 ? -5.911 9.389 0.711 1.00 80.19 72 ASN A C 1
ATOM 579 O O . ASN A 1 72 ? -6.124 8.177 0.797 1.00 80.19 72 ASN A O 1
ATOM 583 N N . PRO A 1 73 ? -5.210 9.884 -0.324 1.00 79.81 73 PRO A N 1
ATOM 584 C CA . PRO A 1 73 ?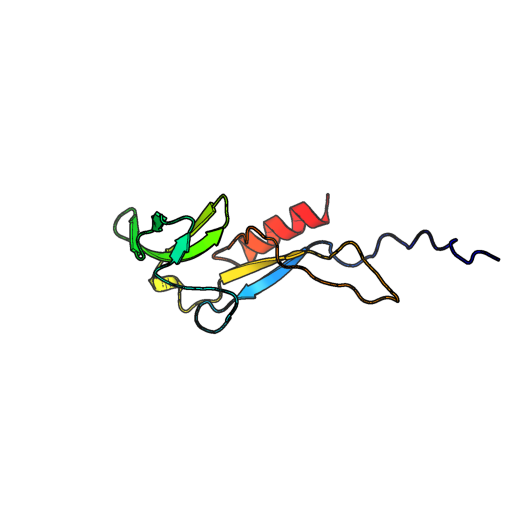 -4.507 8.998 -1.236 1.00 79.81 73 PRO A CA 1
ATOM 585 C C . PRO A 1 73 ? -3.383 8.274 -0.493 1.00 79.81 73 PRO A C 1
ATOM 587 O O . PRO A 1 73 ? -2.542 8.912 0.137 1.00 79.81 73 PRO A O 1
ATOM 590 N N . VAL A 1 74 ? -3.338 6.953 -0.641 1.00 83.31 74 VAL A N 1
ATOM 591 C CA . VAL A 1 74 ? -2.139 6.168 -0.332 1.00 83.31 74 VAL A CA 1
ATOM 592 C C . VAL A 1 74 ? -1.250 6.100 -1.561 1.00 83.31 74 VAL A C 1
ATOM 594 O O . VAL A 1 74 ? -1.691 6.362 -2.681 1.00 83.31 74 VAL A O 1
ATOM 597 N N . TYR A 1 75 ? 0.005 5.722 -1.383 1.00 84.56 75 TYR A N 1
ATOM 598 C CA . TYR A 1 75 ? 0.978 5.680 -2.464 1.00 84.56 75 TYR A CA 1
ATOM 599 C C . TYR A 1 75 ? 1.466 4.255 -2.666 1.00 84.56 75 TYR A C 1
ATOM 601 O O . TYR A 1 75 ? 1.657 3.501 -1.717 1.00 84.56 75 TYR A O 1
ATOM 609 N N . THR A 1 76 ? 1.672 3.875 -3.919 1.00 84.69 76 THR A N 1
ATOM 610 C CA . THR A 1 76 ? 2.259 2.588 -4.285 1.00 84.69 76 THR A CA 1
ATOM 611 C C . THR A 1 76 ? 3.284 2.759 -5.398 1.00 84.69 76 THR A C 1
ATOM 613 O O . THR A 1 76 ? 3.393 3.828 -6.005 1.00 84.69 76 THR A O 1
ATOM 616 N N . LEU A 1 77 ? 4.047 1.705 -5.667 1.00 84.44 77 LEU A N 1
ATOM 617 C CA . LEU A 1 77 ? 5.109 1.689 -6.658 1.00 84.44 77 LEU A CA 1
ATOM 618 C C . LEU A 1 77 ? 4.671 0.937 -7.915 1.00 84.44 77 LEU A C 1
ATOM 620 O O . LEU A 1 77 ? 4.163 -0.183 -7.854 1.00 84.44 77 LEU A O 1
ATOM 624 N N . ILE A 1 78 ? 4.912 1.544 -9.074 1.00 80.81 78 ILE A N 1
ATOM 625 C CA . ILE A 1 78 ? 4.732 0.910 -10.379 1.00 80.81 78 ILE A CA 1
ATOM 626 C C . ILE A 1 78 ? 6.103 0.643 -10.994 1.00 80.81 78 ILE A C 1
ATOM 628 O O . ILE A 1 78 ? 6.929 1.551 -11.116 1.00 80.81 78 ILE A O 1
ATOM 632 N N . TYR A 1 79 ? 6.324 -0.592 -11.435 1.00 79.19 79 TYR A N 1
ATOM 633 C CA . TYR A 1 79 ? 7.608 -1.043 -11.957 1.00 79.19 79 TYR A CA 1
ATOM 634 C C . TYR A 1 79 ? 7.600 -1.039 -13.480 1.00 79.19 79 TYR A C 1
ATOM 636 O O . TYR A 1 79 ? 6.647 -1.486 -14.122 1.00 79.19 79 TYR A O 1
ATOM 644 N N . ARG A 1 80 ? 8.686 -0.559 -14.077 1.00 75.25 80 ARG A N 1
ATOM 645 C CA . ARG A 1 80 ? 8.905 -0.647 -15.517 1.00 75.25 80 ARG A CA 1
ATOM 646 C C . ARG A 1 80 ? 9.217 -2.097 -15.891 1.00 75.25 80 ARG A C 1
ATOM 648 O O . ARG A 1 80 ? 10.202 -2.668 -15.427 1.00 75.25 80 ARG A O 1
ATOM 655 N N . GLY A 1 81 ? 8.404 -2.673 -16.767 1.00 64.12 81 GLY A N 1
ATOM 656 C CA . GLY A 1 81 ? 8.612 -4.000 -17.331 1.00 64.12 81 GLY A CA 1
ATOM 657 C C . GLY A 1 81 ? 9.833 -4.063 -18.255 1.00 64.12 81 GLY A C 1
ATOM 658 O O . GLY A 1 81 ? 10.246 -3.070 -18.856 1.00 64.12 81 GLY A O 1
ATOM 659 N N . ALA A 1 82 ? 10.417 -5.258 -18.379 1.00 56.84 82 ALA A N 1
ATOM 660 C CA . ALA A 1 82 ? 11.637 -5.490 -19.157 1.00 56.84 82 ALA A CA 1
ATOM 661 C C . ALA A 1 82 ? 11.428 -5.451 -20.686 1.00 56.84 82 ALA A C 1
ATOM 663 O O . ALA A 1 82 ? 12.384 -5.211 -21.424 1.00 56.84 82 ALA A O 1
ATOM 664 N N . GLN A 1 83 ? 10.206 -5.681 -21.183 1.00 54.22 83 GLN A N 1
ATOM 665 C CA . GLN A 1 83 ? 9.931 -5.640 -22.621 1.00 54.22 83 GLN A CA 1
ATOM 666 C C . GLN A 1 83 ? 9.653 -4.212 -23.090 1.00 54.22 83 GLN A C 1
ATOM 668 O O . GLN A 1 83 ? 8.526 -3.726 -23.045 1.00 54.22 83 GLN A O 1
ATOM 673 N N . VAL A 1 84 ? 10.707 -3.571 -23.590 1.00 55.78 84 VAL A N 1
ATOM 674 C CA . VAL A 1 84 ? 10.605 -2.407 -24.471 1.00 55.78 84 VAL A CA 1
ATOM 675 C C . VAL A 1 84 ? 10.462 -2.945 -25.894 1.00 55.78 84 VAL A C 1
ATOM 677 O O . VAL A 1 84 ? 11.439 -3.390 -26.490 1.00 55.78 84 VAL A O 1
ATOM 680 N N . THR A 1 85 ? 9.246 -2.955 -26.432 1.00 54.12 85 THR A N 1
ATOM 681 C CA . THR A 1 85 ? 9.018 -3.164 -27.872 1.00 54.12 85 THR A CA 1
ATOM 682 C C . THR A 1 85 ? 8.677 -1.811 -28.489 1.00 54.12 85 THR A C 1
ATOM 684 O O . THR A 1 85 ? 7.862 -1.071 -27.946 1.00 54.12 85 THR A O 1
ATOM 687 N N . ASP A 1 86 ? 9.382 -1.437 -29.559 1.00 55.25 86 ASP A N 1
ATOM 688 C CA . ASP A 1 86 ? 9.133 -0.231 -30.366 1.00 55.25 86 ASP A CA 1
ATOM 689 C C . ASP A 1 86 ? 8.964 1.088 -29.578 1.00 55.25 86 ASP A C 1
ATOM 691 O O . ASP A 1 86 ? 8.132 1.931 -29.903 1.00 55.25 86 ASP A O 1
ATOM 695 N N . GLY A 1 87 ? 9.758 1.287 -28.518 1.00 56.53 87 GLY A N 1
ATOM 696 C CA . GLY A 1 87 ? 9.733 2.519 -27.714 1.00 56.53 87 GLY A CA 1
ATOM 697 C C . GLY A 1 87 ? 8.554 2.634 -26.738 1.00 56.53 87 GLY A C 1
ATOM 698 O O . GLY A 1 87 ? 8.443 3.643 -26.040 1.00 56.53 87 GLY A O 1
ATOM 699 N N . ILE A 1 88 ? 7.710 1.605 -26.634 1.00 57.69 88 ILE A N 1
ATOM 700 C CA . ILE A 1 88 ? 6.630 1.527 -25.649 1.00 57.69 88 ILE A CA 1
ATOM 701 C C . ILE A 1 88 ? 7.183 0.895 -24.367 1.00 57.69 88 ILE A C 1
ATOM 703 O O . ILE A 1 88 ? 7.691 -0.226 -24.372 1.00 57.69 88 ILE A O 1
ATOM 707 N N . CYS A 1 89 ? 7.087 1.627 -23.256 1.00 59.88 89 CYS A N 1
ATOM 708 C CA . CYS A 1 89 ? 7.381 1.099 -21.925 1.00 59.88 89 CYS A CA 1
ATOM 709 C C . CYS A 1 89 ? 6.097 0.533 -21.314 1.00 59.88 89 CYS A C 1
ATOM 711 O O . CYS A 1 89 ? 5.147 1.279 -21.076 1.00 59.88 89 CYS A O 1
ATOM 713 N N . LEU A 1 90 ? 6.080 -0.770 -21.035 1.00 64.50 90 LEU A N 1
ATOM 714 C CA . LEU A 1 90 ? 5.025 -1.382 -20.235 1.00 64.50 90 LEU A CA 1
ATOM 715 C C . LEU A 1 90 ? 5.348 -1.198 -18.755 1.00 64.50 90 LEU A C 1
ATOM 717 O O . LEU A 1 90 ? 6.466 -1.465 -18.322 1.00 64.50 90 LEU A O 1
ATOM 721 N N . TYR A 1 91 ? 4.362 -0.751 -17.990 1.00 68.38 91 TYR A N 1
ATOM 722 C CA . TYR A 1 91 ? 4.444 -0.658 -16.543 1.00 68.38 91 TYR A CA 1
ATOM 723 C C . TYR A 1 91 ? 3.585 -1.762 -15.930 1.00 68.38 91 TYR A C 1
ATOM 725 O O . TYR A 1 91 ? 2.431 -1.941 -16.318 1.00 68.38 91 TYR A O 1
ATOM 733 N N . SER A 1 92 ? 4.171 -2.526 -15.014 1.00 66.75 92 SER A N 1
ATOM 734 C CA . SER A 1 92 ? 3.543 -3.667 -14.354 1.00 66.75 92 SER A CA 1
ATOM 735 C C . SER A 1 92 ? 3.326 -3.385 -12.876 1.00 66.75 92 SER A C 1
ATOM 737 O O . SER A 1 92 ? 4.191 -2.811 -12.207 1.00 66.75 92 SER A O 1
ATOM 739 N N . TYR A 1 93 ? 2.188 -3.852 -12.371 1.00 65.19 93 TYR A N 1
ATOM 740 C CA . TYR A 1 93 ? 1.937 -3.922 -10.940 1.00 65.19 93 TYR A CA 1
ATOM 741 C C . TYR A 1 93 ? 2.712 -5.101 -10.348 1.00 65.19 93 TYR A C 1
ATOM 743 O O . TYR A 1 93 ? 2.718 -6.182 -10.949 1.00 65.19 93 TYR A O 1
ATOM 751 N N . PRO A 1 94 ? 3.398 -4.908 -9.214 1.00 63.19 94 PRO A N 1
ATOM 752 C CA . PRO A 1 94 ? 4.026 -6.013 -8.513 1.00 63.19 94 PRO A CA 1
ATOM 753 C C . PRO A 1 94 ? 2.943 -6.950 -7.963 1.00 63.19 94 PRO A C 1
ATOM 755 O O . PRO A 1 94 ? 1.862 -6.509 -7.577 1.00 63.19 94 PRO A O 1
ATOM 758 N N . LEU A 1 95 ? 3.242 -8.251 -7.915 1.00 60.00 95 LEU A N 1
ATOM 759 C CA . LEU A 1 95 ? 2.322 -9.246 -7.352 1.00 60.00 95 LEU A CA 1
ATOM 760 C C . LEU A 1 95 ? 2.057 -8.980 -5.857 1.00 60.00 95 LEU A C 1
ATOM 762 O O . LEU A 1 95 ? 0.946 -9.168 -5.380 1.00 60.00 95 LEU A O 1
ATOM 766 N N . ASN A 1 96 ? 3.076 -8.478 -5.151 1.00 65.06 96 ASN A N 1
ATOM 767 C CA . ASN A 1 96 ? 2.986 -7.985 -3.781 1.00 65.06 96 ASN A CA 1
ATOM 768 C C . ASN A 1 96 ? 3.063 -6.459 -3.820 1.00 65.06 96 ASN A C 1
ATOM 770 O O . ASN A 1 96 ? 4.119 -5.893 -4.104 1.00 65.06 96 ASN A O 1
ATOM 774 N N . THR A 1 97 ? 1.926 -5.800 -3.618 1.00 69.19 97 THR A N 1
ATOM 775 C CA . THR A 1 97 ? 1.837 -4.342 -3.715 1.00 69.19 97 THR A CA 1
ATOM 776 C C . THR A 1 97 ? 2.153 -3.697 -2.369 1.00 69.19 97 THR A C 1
ATOM 778 O O . THR A 1 97 ? 1.343 -3.763 -1.449 1.00 69.19 97 THR A O 1
ATOM 781 N N . GLU A 1 98 ? 3.325 -3.065 -2.274 1.00 77.00 98 GLU A N 1
ATOM 782 C CA . GLU A 1 98 ? 3.705 -2.227 -1.130 1.00 77.00 98 GLU A CA 1
ATOM 783 C C . GLU A 1 98 ? 2.851 -0.946 -1.106 1.00 77.00 98 GLU A C 1
ATOM 785 O O . GLU A 1 98 ? 2.636 -0.304 -2.146 1.00 77.00 98 GLU A O 1
ATOM 790 N N . ILE A 1 99 ? 2.371 -0.577 0.084 1.00 79.69 99 ILE A N 1
ATOM 791 C CA . ILE A 1 99 ? 1.549 0.615 0.322 1.00 79.69 99 ILE A CA 1
ATOM 792 C C . ILE A 1 99 ? 2.274 1.537 1.290 1.00 79.69 99 ILE A C 1
ATOM 794 O O . ILE A 1 99 ? 2.770 1.107 2.328 1.00 79.69 99 ILE A O 1
ATOM 798 N N . PHE A 1 100 ? 2.277 2.820 0.957 1.00 83.81 100 PHE A N 1
ATOM 799 C CA . PHE A 1 100 ? 2.847 3.882 1.765 1.00 83.81 100 PHE A CA 1
ATOM 800 C C . PHE A 1 100 ? 1.752 4.882 2.128 1.00 83.81 100 PHE A C 1
ATOM 802 O O . PHE A 1 100 ? 0.979 5.305 1.267 1.00 83.81 100 PHE A O 1
ATOM 809 N N . GLU A 1 101 ? 1.712 5.290 3.394 1.00 80.94 101 GLU A N 1
ATOM 810 C CA . GLU A 1 101 ? 0.774 6.311 3.882 1.00 80.94 101 GLU A CA 1
ATOM 811 C C . GLU A 1 101 ? 1.111 7.707 3.331 1.00 80.94 101 GLU A C 1
ATOM 813 O O . GLU A 1 101 ? 0.229 8.545 3.169 1.00 80.94 101 GLU A O 1
ATOM 818 N N . THR A 1 102 ? 2.385 7.961 3.006 1.00 86.06 102 THR A N 1
ATOM 819 C CA . THR A 1 102 ? 2.871 9.271 2.550 1.00 86.06 102 THR A CA 1
ATOM 820 C C . THR A 1 102 ? 3.642 9.194 1.235 1.00 86.06 102 THR A C 1
ATOM 822 O O . THR A 1 102 ? 4.282 8.184 0.916 1.00 86.06 102 THR A O 1
ATOM 825 N N . GLU A 1 103 ? 3.614 10.293 0.474 1.00 89.00 103 GLU A N 1
ATOM 826 C CA . GLU A 1 103 ? 4.357 10.418 -0.784 1.00 89.00 103 GLU A CA 1
ATOM 827 C C . GLU A 1 103 ? 5.864 10.350 -0.523 1.00 89.00 103 GLU A C 1
ATOM 829 O O . GLU A 1 103 ? 6.600 9.706 -1.269 1.00 89.00 103 GLU A O 1
ATOM 834 N N . GLU A 1 104 ? 6.332 10.955 0.571 1.00 91.94 104 GLU A N 1
ATOM 835 C CA . GLU A 1 104 ? 7.746 10.997 0.937 1.00 91.94 104 GLU A CA 1
ATOM 836 C C . GLU A 1 104 ? 8.314 9.599 1.200 1.00 91.94 104 GLU A C 1
ATOM 838 O O . GLU A 1 104 ? 9.432 9.301 0.770 1.00 91.94 104 GLU A O 1
ATOM 843 N N . ALA A 1 105 ? 7.550 8.727 1.867 1.00 89.00 105 ALA A N 1
ATOM 844 C CA . ALA A 1 105 ? 7.967 7.352 2.126 1.00 89.00 105 ALA A CA 1
ATOM 845 C C . ALA A 1 105 ? 8.056 6.544 0.820 1.00 89.00 105 ALA A C 1
ATOM 847 O O . ALA A 1 105 ? 9.071 5.884 0.568 1.00 89.00 105 ALA A O 1
ATOM 848 N N . ALA A 1 106 ? 7.054 6.674 -0.056 1.00 89.00 106 ALA A N 1
ATOM 849 C CA . ALA A 1 106 ? 7.086 6.061 -1.383 1.00 89.00 106 ALA A CA 1
ATOM 850 C C . ALA A 1 106 ? 8.250 6.601 -2.234 1.00 89.00 106 ALA A C 1
ATOM 852 O O . ALA A 1 106 ? 8.919 5.843 -2.939 1.00 89.00 106 ALA A O 1
ATOM 853 N N . GLN A 1 107 ? 8.546 7.900 -2.140 1.00 90.62 107 GLN A N 1
ATOM 854 C CA . GLN A 1 107 ? 9.618 8.551 -2.890 1.00 90.62 107 GLN A CA 1
ATOM 855 C C . GLN A 1 107 ? 11.001 8.131 -2.417 1.00 90.62 107 GLN A C 1
ATOM 857 O O . GLN A 1 107 ? 11.881 7.904 -3.253 1.00 90.62 107 GLN A O 1
ATOM 862 N N . ALA A 1 108 ? 11.199 7.975 -1.109 1.00 91.88 108 ALA A N 1
ATOM 863 C CA . ALA A 1 108 ? 12.429 7.415 -0.567 1.00 91.88 108 ALA A CA 1
ATOM 864 C C . ALA A 1 108 ? 12.687 6.012 -1.141 1.00 91.88 108 ALA A C 1
ATOM 866 O O . ALA A 1 108 ? 13.790 5.744 -1.627 1.00 91.88 108 ALA A O 1
ATOM 867 N N . LYS A 1 109 ? 11.652 5.161 -1.188 1.00 90.06 109 LYS A N 1
ATOM 868 C CA . LYS A 1 109 ? 11.763 3.804 -1.738 1.00 90.06 109 LYS A CA 1
ATOM 869 C C . LYS A 1 109 ? 11.996 3.791 -3.248 1.00 90.06 109 LYS A C 1
ATOM 871 O O . LYS A 1 109 ? 12.879 3.085 -3.736 1.00 90.06 109 LYS A O 1
ATOM 876 N N . ALA A 1 110 ? 11.264 4.610 -4.001 1.00 88.00 110 ALA A N 1
ATOM 877 C CA . ALA A 1 110 ? 11.453 4.738 -5.444 1.00 88.00 110 ALA A CA 1
ATOM 878 C C . ALA A 1 110 ? 12.877 5.209 -5.788 1.00 88.00 110 ALA A C 1
ATOM 880 O O . ALA A 1 110 ? 13.482 4.707 -6.735 1.00 88.00 110 ALA A O 1
ATOM 881 N N . ASN A 1 111 ? 13.439 6.139 -5.009 1.00 90.31 111 ASN A N 1
ATOM 882 C CA . ASN A 1 111 ? 14.808 6.620 -5.197 1.00 90.31 111 ASN A CA 1
ATOM 883 C C . ASN A 1 111 ? 15.850 5.530 -4.920 1.00 90.31 111 ASN A C 1
ATOM 885 O O . ASN A 1 111 ? 16.807 5.415 -5.681 1.00 90.31 111 ASN A O 1
ATOM 889 N N . GLU A 1 112 ? 15.671 4.723 -3.872 1.00 89.69 112 GLU A N 1
ATOM 890 C CA . GLU A 1 112 ? 16.533 3.565 -3.595 1.00 89.69 112 GLU A CA 1
ATOM 891 C C . GLU A 1 112 ? 16.579 2.615 -4.807 1.00 89.69 112 GLU A C 1
ATOM 893 O O . GLU A 1 112 ? 17.651 2.287 -5.319 1.00 89.69 112 GLU A O 1
ATOM 898 N N . LEU A 1 113 ? 15.406 2.248 -5.331 1.00 86.56 113 LEU A N 1
ATOM 899 C CA . LEU A 1 113 ? 15.267 1.286 -6.429 1.00 86.56 113 LEU A CA 1
ATOM 900 C C . LEU A 1 113 ? 15.737 1.834 -7.784 1.00 86.56 113 LEU A C 1
ATOM 902 O O . LEU A 1 113 ? 16.244 1.085 -8.617 1.00 86.56 113 LEU A O 1
ATOM 906 N N . ASN A 1 114 ? 15.575 3.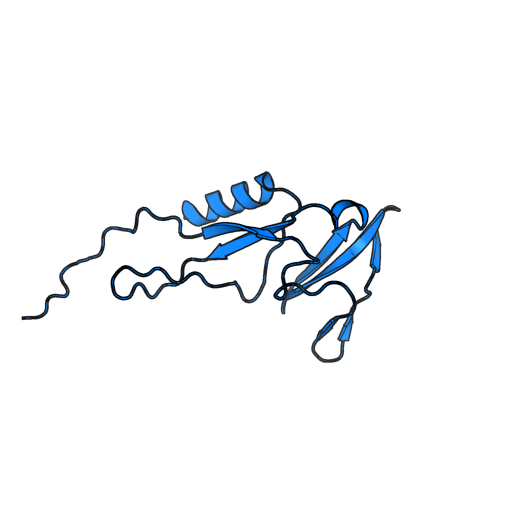135 -8.021 1.00 84.19 114 ASN A N 1
ATOM 907 C CA . ASN A 1 114 ? 16.024 3.781 -9.255 1.00 84.19 114 ASN A CA 1
ATOM 908 C C . ASN A 1 114 ? 17.543 3.995 -9.310 1.00 84.19 114 ASN A C 1
ATOM 910 O O . ASN A 1 114 ? 18.085 4.094 -10.410 1.00 84.19 114 ASN A O 1
ATOM 914 N N . ASN A 1 115 ? 18.215 4.061 -8.156 1.00 80.44 115 ASN A N 1
ATOM 915 C CA . ASN A 1 115 ? 19.665 4.254 -8.049 1.00 80.44 115 ASN A CA 1
ATOM 916 C C . ASN A 1 115 ? 20.459 2.939 -7.922 1.00 80.44 115 ASN A C 1
ATOM 918 O O . ASN A 1 115 ? 21.687 2.985 -7.848 1.00 80.44 115 ASN A O 1
ATOM 922 N N . THR A 1 116 ? 19.770 1.794 -7.886 1.00 69.25 116 THR A N 1
ATOM 923 C CA . THR A 1 116 ? 20.365 0.445 -7.937 1.00 69.25 116 THR A CA 1
ATOM 924 C C . THR A 1 116 ? 20.505 -0.010 -9.384 1.00 69.25 116 THR A C 1
ATOM 926 O O . THR A 1 116 ? 21.525 -0.631 -9.742 1.00 69.25 116 THR A O 1
#

Secondary structure (DSSP, 8-state):
---TT------SS-SEEEEEE-TTT-TT---S--EETTEEPPSEEEETTEEEEEEEE-SS-EEEEEGGGTTSPEEEEEEEEEEEETTEEEEE--SS--EESSHHHHHHHHHHHH--

pLDDT: mean 71.29, std 14.06, range [34.22, 91.94]

Sequence (116 aa):
MSHFSDKGTESKFPKVLIRPVLLYKDLNFSVGKQLFDGIEFPETIEIEGSEYTLVNFGENEISYLKSDDMDNPVYTLIYRGAQVTDGICLYSYPLNTEIFETEEAAQAKANELNNT